Protein AF-A0A957WSF1-F1 (afdb_monomer)

Radius of gyration: 20.8 Å; Cα contacts (8 Å, |Δi|>4): 84; chains: 1; bounding box: 36×54×66 Å

Foldseek 3Di:
DDDDDPDPPVVVVCVPPPPLPPQPFDQQQAAVVNDPDPVVVVVVLVVVLCCLQCVVVCVVVVHDDDPDDDDDDDPPNCPVVVLSNSCNSSRHGDDDDDPVVLDDPDPPPSVVNVVSVVD

Sequence (119 aa):
MVRQAQGSNNQALSFGKSKARMFTGDKPTVTFDDVAGANEAKQELTEVVEFLREPEKFISLGARIPKGVLMVGPPGCGKTLLAKAVSGEAGVPFFSISGSEFVEMFVGVGASRVRDLFD

Secondary structure (DSSP, 8-state):
---SSSSSSSSGGGTTS--------B-----GGGS-S-HHHHHHHHHHHHHHH-HHHHHHTTPPPP--------TTSSHHHHHHHHHHHHT--B----GGGG--SSTTHHHHHHHHHH-

Structure (mmCIF, N/CA/C/O backbone):
data_AF-A0A957WSF1-F1
#
_entry.id   AF-A0A957WSF1-F1
#
loop_
_atom_site.group_PDB
_atom_site.id
_atom_site.type_symbol
_atom_site.label_atom_id
_atom_site.label_alt_id
_atom_site.label_comp_id
_atom_site.label_asym_id
_atom_site.label_entity_id
_atom_site.label_seq_id
_atom_site.pdbx_PDB_ins_code
_atom_site.Cartn_x
_atom_site.Cartn_y
_atom_site.Cartn_z
_atom_site.occupancy
_atom_site.B_iso_or_equiv
_atom_site.auth_seq_id
_atom_site.auth_comp_id
_atom_site.auth_asym_id
_atom_site.auth_atom_id
_atom_site.pdbx_PDB_model_num
ATOM 1 N N . MET A 1 1 ? -23.640 38.440 -44.717 1.00 45.78 1 MET A N 1
ATOM 2 C CA . MET A 1 1 ? -22.581 37.423 -44.526 1.00 45.78 1 MET A CA 1
ATOM 3 C C . MET A 1 1 ? -21.746 37.773 -43.296 1.00 45.78 1 MET A C 1
ATOM 5 O O . MET A 1 1 ? -20.739 38.437 -43.443 1.00 45.78 1 MET A O 1
ATOM 9 N N . VAL A 1 2 ? -22.170 37.374 -42.092 1.00 51.97 2 VAL A N 1
ATOM 10 C CA . VAL A 1 2 ? -21.336 37.356 -40.868 1.00 51.97 2 VAL A CA 1
ATOM 11 C C . VAL A 1 2 ? -21.960 36.315 -39.937 1.00 51.97 2 VAL A C 1
ATOM 13 O O . VAL A 1 2 ? -22.966 36.611 -39.301 1.00 51.97 2 VAL A O 1
ATOM 16 N N . ARG A 1 3 ? -21.451 35.075 -39.922 1.00 49.19 3 ARG A N 1
ATOM 17 C CA . ARG A 1 3 ? -21.837 34.042 -38.933 1.00 49.19 3 ARG A CA 1
ATOM 18 C C . ARG A 1 3 ? -20.955 32.788 -39.027 1.00 49.19 3 ARG A C 1
ATOM 20 O O . ARG A 1 3 ? -21.463 31.701 -39.257 1.00 49.19 3 ARG A O 1
ATOM 27 N N . GLN A 1 4 ? -19.630 32.913 -38.892 1.00 54.91 4 GLN A N 1
ATOM 28 C CA . GLN A 1 4 ? -18.782 31.706 -38.802 1.00 54.91 4 GLN A CA 1
ATOM 29 C C . GLN A 1 4 ? -17.376 31.919 -38.209 1.00 54.91 4 GLN A C 1
ATOM 31 O O . GLN A 1 4 ? -16.413 31.333 -38.679 1.00 54.91 4 GLN A O 1
ATOM 36 N N . ALA A 1 5 ? -17.234 32.740 -37.160 1.00 53.31 5 ALA A N 1
ATOM 37 C CA . ALA A 1 5 ? -15.921 32.978 -36.534 1.00 53.31 5 ALA A CA 1
ATOM 38 C C . ALA A 1 5 ? -15.910 32.932 -34.990 1.00 53.31 5 ALA A C 1
ATOM 40 O O . ALA A 1 5 ? -14.978 33.430 -34.372 1.00 53.31 5 ALA A O 1
ATOM 41 N N . GLN A 1 6 ? -16.922 32.340 -34.342 1.00 52.06 6 GLN A N 1
ATOM 42 C CA . GLN A 1 6 ? -17.041 32.344 -32.869 1.00 52.06 6 GLN A CA 1
ATOM 43 C C . GLN A 1 6 ? -16.994 30.960 -32.198 1.00 52.06 6 GLN A C 1
ATOM 45 O O . GLN A 1 6 ? -17.191 30.860 -30.993 1.00 52.06 6 GLN A O 1
ATOM 50 N N . GLY A 1 7 ? -16.697 29.889 -32.941 1.00 52.12 7 GLY A N 1
ATOM 51 C CA . GLY A 1 7 ? -16.660 28.526 -32.386 1.00 52.12 7 GLY A CA 1
ATOM 52 C C . GLY A 1 7 ? -15.289 28.047 -31.893 1.00 52.12 7 GLY A C 1
ATOM 53 O O . GLY A 1 7 ? -15.225 27.101 -31.116 1.00 52.12 7 GLY A O 1
ATOM 54 N N . SER A 1 8 ? -14.189 28.678 -32.320 1.00 52.84 8 SER A N 1
ATOM 55 C CA . SER A 1 8 ? -12.843 28.097 -32.158 1.00 52.84 8 SER A CA 1
ATOM 56 C C . SER A 1 8 ? -12.053 28.607 -30.945 1.00 52.84 8 SER A C 1
ATOM 58 O O . SER A 1 8 ? -10.996 28.060 -30.647 1.00 52.84 8 SER A O 1
ATOM 60 N N . ASN A 1 9 ? -12.537 29.630 -30.230 1.00 48.88 9 ASN A N 1
ATOM 61 C CA . ASN A 1 9 ? -11.769 30.282 -29.158 1.00 48.88 9 ASN A CA 1
ATOM 62 C C . ASN A 1 9 ? -12.094 29.768 -27.739 1.00 48.88 9 ASN A C 1
ATOM 64 O O . ASN A 1 9 ? -11.498 30.216 -26.766 1.00 48.88 9 ASN A O 1
ATOM 68 N N . ASN A 1 10 ? -13.037 28.827 -27.601 1.00 54.62 10 ASN A N 1
ATOM 69 C CA . ASN A 1 10 ? -13.494 28.342 -26.291 1.00 54.62 10 ASN A CA 1
ATOM 70 C C . ASN A 1 10 ? -12.812 27.036 -25.834 1.00 54.62 10 ASN A C 1
ATOM 72 O O . ASN A 1 10 ? -12.988 26.612 -24.696 1.00 54.62 10 ASN A O 1
ATOM 76 N N . GLN A 1 11 ? -12.019 26.391 -26.698 1.00 56.12 11 GLN A N 1
ATOM 77 C CA . GLN A 1 11 ? -11.269 25.182 -26.329 1.00 56.12 11 GLN A CA 1
ATOM 78 C C . GLN A 1 11 ? -9.985 25.501 -25.550 1.00 56.12 11 GLN A C 1
ATOM 80 O O . GLN A 1 11 ? -9.621 24.737 -24.662 1.00 56.12 11 GLN A O 1
ATOM 85 N N . ALA A 1 12 ? -9.352 26.655 -25.791 1.00 57.19 12 ALA A N 1
ATOM 86 C CA . ALA A 1 12 ? -8.145 27.073 -25.072 1.00 57.19 12 ALA A CA 1
ATOM 87 C C . ALA A 1 12 ? -8.410 27.420 -23.590 1.00 57.19 12 ALA A C 1
ATOM 89 O O . ALA A 1 12 ? -7.566 27.173 -22.735 1.00 57.19 12 ALA A O 1
ATOM 90 N N . LEU A 1 13 ? -9.608 27.917 -23.260 1.00 56.88 13 LEU A N 1
ATOM 91 C CA . LEU A 1 13 ? -10.016 28.254 -21.885 1.00 56.88 13 LEU A CA 1
ATOM 92 C C . LEU A 1 13 ? -10.469 27.032 -21.063 1.00 56.88 13 LEU A C 1
ATOM 94 O O . LEU A 1 13 ? -10.575 27.114 -19.841 1.00 56.88 13 LEU A O 1
ATOM 98 N N . SER A 1 14 ? -10.715 25.888 -21.710 1.00 56.91 14 SER A N 1
ATOM 99 C CA . SER A 1 14 ? -11.102 24.645 -21.030 1.00 56.91 14 SER A CA 1
ATOM 100 C C . SER A 1 14 ? -9.905 23.781 -20.609 1.00 56.91 14 SER A C 1
ATOM 102 O O . SER A 1 14 ? -10.111 22.802 -19.895 1.00 56.91 14 SER A O 1
ATOM 104 N N . PHE A 1 15 ? -8.676 24.128 -21.010 1.00 52.53 15 PHE A N 1
ATOM 105 C CA . PHE A 1 15 ? -7.451 23.402 -20.639 1.00 52.53 15 PHE A CA 1
ATOM 106 C C . PHE A 1 15 ? -7.059 23.572 -19.162 1.00 52.53 15 PHE A C 1
ATOM 108 O O . PHE A 1 15 ? -6.309 22.757 -18.635 1.00 52.53 15 PHE A O 1
ATOM 115 N N . GLY A 1 16 ? -7.567 24.611 -18.488 1.00 50.66 16 GLY A N 1
ATOM 116 C CA . GLY A 1 16 ? -7.275 24.891 -17.076 1.00 50.66 16 GLY A CA 1
ATOM 117 C C . GLY A 1 16 ? -8.188 24.176 -16.077 1.00 50.66 16 GLY A C 1
ATOM 118 O O . GLY A 1 16 ? -7.874 24.126 -14.892 1.00 50.66 16 GLY A O 1
ATOM 119 N N . LYS A 1 17 ? -9.313 23.605 -16.526 1.00 47.09 17 LYS A N 1
ATOM 120 C CA . LYS A 1 17 ? -10.109 22.712 -15.684 1.00 47.09 17 LYS A CA 1
ATOM 121 C C . LYS A 1 17 ? -9.571 21.310 -15.895 1.00 47.09 17 LYS A C 1
ATOM 123 O O . LYS A 1 17 ? -9.943 20.651 -16.865 1.00 47.09 17 LYS A O 1
ATOM 128 N N . SER A 1 18 ? -8.682 20.887 -14.993 1.00 50.72 18 SER A N 1
ATOM 129 C CA . SER A 1 18 ? -8.388 19.473 -14.763 1.00 50.72 18 SER A CA 1
ATOM 130 C C . SER A 1 18 ? -9.732 18.745 -14.787 1.00 50.72 18 SER A C 1
ATOM 132 O O . SER A 1 18 ? -10.568 18.933 -13.902 1.00 50.72 18 SER A O 1
ATOM 134 N N . LYS A 1 19 ? -10.013 17.984 -15.854 1.00 47.84 19 LYS A N 1
ATOM 135 C CA . LYS A 1 19 ? -11.018 16.927 -15.778 1.00 47.84 19 LYS A CA 1
ATOM 136 C C . LYS A 1 19 ? -10.366 15.892 -14.881 1.00 47.84 19 LYS A C 1
ATOM 138 O O . LYS A 1 19 ? -9.784 14.939 -15.396 1.00 47.84 19 LYS A O 1
ATOM 143 N N . ALA A 1 20 ? -10.374 16.157 -13.574 1.00 49.66 20 ALA A N 1
ATOM 144 C CA . ALA A 1 20 ? -9.980 15.197 -12.573 1.00 49.66 20 ALA A CA 1
ATOM 145 C C . ALA A 1 20 ? -10.755 13.939 -12.941 1.00 49.66 20 ALA A C 1
ATOM 147 O O . ALA A 1 20 ? -11.992 13.936 -12.961 1.00 49.66 20 ALA A O 1
ATOM 148 N N . ARG A 1 21 ? -10.038 12.913 -13.409 1.00 51.78 21 ARG A N 1
ATOM 149 C CA . ARG A 1 21 ? -10.651 11.603 -13.546 1.00 51.78 21 ARG A CA 1
ATOM 150 C C . ARG A 1 21 ? -11.094 11.295 -12.129 1.00 51.78 21 ARG A C 1
ATOM 152 O O . ARG A 1 21 ? -10.237 11.162 -11.265 1.00 51.78 21 ARG A O 1
ATOM 159 N N . MET A 1 22 ? -12.404 11.276 -11.882 1.00 49.28 22 MET A N 1
ATOM 160 C CA . MET A 1 22 ? -12.907 10.740 -10.628 1.00 49.28 22 MET A CA 1
ATOM 161 C C . MET A 1 22 ? -12.383 9.317 -10.584 1.00 49.28 22 MET A C 1
ATOM 163 O O . MET A 1 22 ? -12.805 8.477 -11.381 1.00 49.28 22 MET A O 1
ATOM 167 N N . PHE A 1 23 ? -11.378 9.087 -9.745 1.00 57.06 23 PHE A N 1
ATOM 168 C CA . PHE A 1 23 ? -10.870 7.756 -9.526 1.00 57.06 23 PHE A CA 1
ATOM 169 C C . PHE A 1 23 ? -11.981 7.034 -8.776 1.00 57.06 23 PHE A C 1
ATOM 171 O O . PHE A 1 23 ? -12.142 7.169 -7.569 1.00 57.06 23 PHE A O 1
ATOM 178 N N . THR A 1 24 ? -12.831 6.323 -9.505 1.00 60.53 24 THR A N 1
ATOM 179 C CA . THR A 1 24 ? -13.698 5.331 -8.890 1.00 60.53 24 THR A CA 1
ATOM 180 C C . THR A 1 24 ? -12.758 4.240 -8.415 1.00 60.53 24 THR A C 1
ATOM 182 O O . THR A 1 24 ? -12.256 3.473 -9.233 1.00 60.53 24 THR A O 1
ATOM 185 N N . GLY A 1 25 ? -12.417 4.257 -7.125 1.00 62.47 25 GLY A N 1
ATOM 186 C CA . GLY A 1 25 ? -11.566 3.234 -6.538 1.00 62.47 25 GLY A CA 1
ATOM 187 C C . GLY A 1 25 ? -12.194 1.873 -6.804 1.00 62.47 25 GLY A C 1
ATOM 188 O O . GLY A 1 25 ? -13.343 1.633 -6.423 1.00 62.47 25 GLY A O 1
ATOM 189 N N . ASP A 1 26 ? -11.459 1.002 -7.489 1.00 69.31 26 ASP A N 1
ATOM 190 C CA . ASP A 1 26 ? -11.890 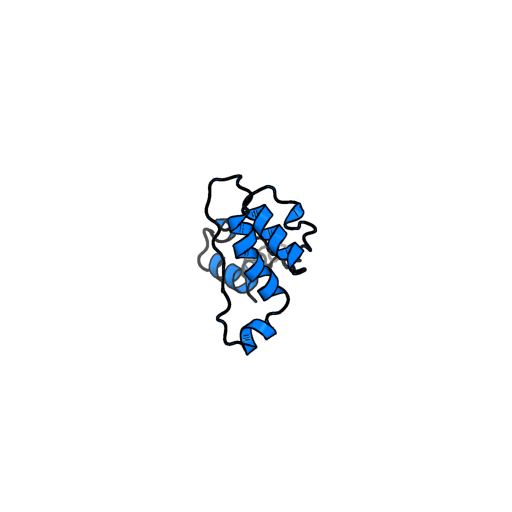-0.378 -7.639 1.00 69.31 26 ASP A CA 1
ATOM 191 C C . ASP A 1 26 ? -11.930 -1.007 -6.244 1.00 69.31 26 ASP A C 1
ATOM 193 O O . ASP A 1 26 ? -11.107 -0.686 -5.380 1.00 69.31 26 ASP A O 1
ATOM 197 N N . LYS A 1 27 ? -12.899 -1.895 -6.011 1.00 71.69 27 LYS A N 1
ATOM 198 C CA . LYS A 1 27 ? -12.870 -2.797 -4.857 1.00 71.69 27 LYS A CA 1
ATOM 199 C C . LYS A 1 27 ? -12.066 -4.024 -5.274 1.00 71.69 27 LYS A C 1
ATOM 201 O O . LYS A 1 27 ? -12.619 -4.878 -5.971 1.00 71.69 27 LYS A O 1
ATOM 206 N N . PRO A 1 28 ? -10.767 -4.105 -4.943 1.00 73.50 28 PRO A N 1
ATOM 207 C CA . PRO A 1 28 ? -9.973 -5.261 -5.311 1.00 73.50 28 PRO A CA 1
ATOM 208 C C . PRO A 1 28 ? -10.530 -6.502 -4.619 1.00 73.50 28 PRO A C 1
ATOM 210 O O . PRO A 1 28 ? -10.806 -6.495 -3.424 1.00 73.50 28 PRO A O 1
ATOM 213 N N . THR A 1 29 ? -10.681 -7.573 -5.389 1.00 84.38 29 THR A N 1
ATOM 214 C CA . THR A 1 29 ? -11.054 -8.903 -4.888 1.00 84.38 29 THR A CA 1
ATOM 215 C C . THR A 1 29 ? -9.838 -9.740 -4.495 1.00 84.38 29 THR A C 1
ATOM 217 O O . THR A 1 29 ? -10.003 -10.883 -4.096 1.00 84.38 29 THR A O 1
ATOM 220 N N . VAL A 1 30 ? -8.632 -9.195 -4.677 1.00 92.88 30 VAL A N 1
ATOM 221 C CA . VAL A 1 30 ? -7.356 -9.876 -4.438 1.00 92.88 30 VAL A CA 1
ATOM 222 C C . VAL A 1 30 ? -6.996 -9.768 -2.961 1.00 92.88 30 VAL A C 1
ATOM 224 O O . VAL A 1 30 ? -7.044 -8.664 -2.421 1.00 92.88 30 VAL A O 1
ATOM 227 N N . THR A 1 31 ? -6.585 -10.868 -2.338 1.00 95.06 31 THR A N 1
ATOM 228 C CA . THR A 1 31 ? -6.156 -10.931 -0.927 1.00 95.06 31 THR A CA 1
ATOM 229 C C . THR A 1 31 ? -4.713 -11.436 -0.802 1.00 95.06 31 THR A C 1
ATOM 231 O O . THR A 1 31 ? -4.038 -11.681 -1.808 1.00 95.06 31 THR A O 1
ATOM 234 N N . PHE A 1 32 ? -4.177 -11.565 0.420 1.00 95.44 32 PHE A N 1
ATOM 235 C CA . PHE A 1 32 ? -2.832 -12.120 0.609 1.00 95.44 32 PHE A CA 1
ATOM 236 C C . PHE A 1 32 ? -2.730 -13.591 0.207 1.00 95.44 32 PHE A C 1
ATOM 238 O O . PHE A 1 32 ? -1.625 -14.036 -0.117 1.00 95.44 32 PHE A O 1
ATOM 245 N N . ASP A 1 33 ? -3.841 -14.322 0.167 1.00 94.56 33 ASP A N 1
ATOM 246 C CA . ASP A 1 33 ? -3.877 -15.713 -0.291 1.00 94.56 33 ASP A CA 1
ATOM 247 C C . ASP A 1 33 ? -3.567 -15.840 -1.790 1.00 94.56 33 ASP A C 1
ATOM 249 O O . ASP A 1 33 ? -2.962 -16.822 -2.221 1.00 94.56 33 ASP A O 1
ATOM 253 N N . ASP A 1 34 ? -3.876 -14.809 -2.580 1.00 93.25 34 ASP A N 1
ATOM 254 C CA . ASP A 1 34 ? -3.596 -14.769 -4.021 1.00 93.25 34 ASP A CA 1
ATOM 255 C C . ASP A 1 34 ? -2.127 -14.444 -4.349 1.00 93.25 34 ASP A C 1
ATOM 257 O O . ASP A 1 34 ? -1.698 -14.513 -5.506 1.00 93.25 34 ASP A O 1
ATOM 261 N N . VAL A 1 35 ? -1.328 -14.061 -3.348 1.00 93.75 35 VAL A N 1
ATOM 262 C CA . VAL A 1 35 ? 0.086 -13.716 -3.524 1.00 93.75 35 VAL A CA 1
ATOM 263 C C . VAL A 1 35 ? 0.949 -14.892 -3.084 1.00 93.75 35 VAL A C 1
ATOM 265 O O . VAL A 1 35 ? 0.993 -15.233 -1.911 1.00 93.75 35 VAL A O 1
ATOM 268 N N . ALA A 1 36 ? 1.708 -15.506 -3.985 1.00 93.31 36 ALA A N 1
ATOM 269 C CA . ALA A 1 36 ? 2.654 -16.549 -3.589 1.00 93.31 36 ALA A CA 1
ATOM 270 C C . ALA A 1 36 ? 3.958 -15.949 -3.024 1.00 93.31 36 ALA A C 1
ATOM 272 O O . ALA A 1 36 ? 4.554 -15.058 -3.632 1.00 93.31 36 ALA A O 1
ATOM 273 N N . GLY A 1 37 ? 4.437 -16.477 -1.893 1.00 93.25 37 GLY A N 1
ATOM 274 C CA . GLY A 1 37 ? 5.703 -16.067 -1.270 1.00 93.25 37 GLY A CA 1
ATOM 275 C C . GLY A 1 37 ? 5.665 -14.674 -0.628 1.00 93.25 37 GLY A C 1
ATOM 276 O O . GLY A 1 37 ? 4.619 -14.235 -0.153 1.00 93.25 37 GLY A O 1
ATOM 277 N N . ALA A 1 38 ? 6.823 -13.998 -0.599 1.00 92.06 38 ALA A N 1
ATOM 278 C CA . ALA A 1 38 ? 7.014 -12.682 0.030 1.00 92.06 38 ALA A CA 1
ATOM 279 C C . ALA A 1 38 ? 6.532 -12.632 1.495 1.00 92.06 38 ALA A C 1
ATOM 281 O O . ALA A 1 38 ? 5.897 -11.666 1.913 1.00 92.06 38 ALA A O 1
ATOM 282 N N . ASN A 1 39 ? 6.809 -13.694 2.257 1.00 93.69 39 ASN A N 1
ATOM 283 C CA . ASN A 1 39 ? 6.268 -13.902 3.602 1.00 93.69 39 ASN A CA 1
ATOM 284 C C . ASN A 1 39 ? 6.626 -12.754 4.552 1.00 93.69 39 ASN A C 1
ATOM 286 O O . ASN A 1 39 ? 5.768 -12.283 5.292 1.00 93.69 39 ASN A O 1
ATOM 290 N N . GLU A 1 40 ? 7.862 -12.267 4.478 1.00 93.06 40 GLU A N 1
ATOM 291 C CA . GLU A 1 40 ? 8.358 -11.152 5.282 1.00 93.06 40 GLU A CA 1
ATOM 292 C C . GLU A 1 40 ? 7.598 -9.861 4.949 1.00 93.06 40 GLU A C 1
ATOM 294 O O . GLU A 1 40 ? 7.082 -9.189 5.838 1.00 93.06 40 GLU A O 1
ATOM 299 N N . ALA A 1 41 ? 7.436 -9.560 3.656 1.00 93.88 41 ALA A N 1
ATOM 300 C CA . ALA A 1 41 ? 6.711 -8.373 3.209 1.00 93.88 41 ALA A CA 1
ATOM 301 C C . ALA A 1 41 ? 5.218 -8.444 3.563 1.00 93.88 41 ALA A C 1
ATOM 303 O O . ALA A 1 41 ? 4.633 -7.441 3.957 1.00 93.88 41 ALA A O 1
ATOM 304 N N . LYS A 1 42 ? 4.592 -9.622 3.452 1.00 94.56 42 LYS A N 1
ATOM 305 C CA . LYS A 1 42 ? 3.212 -9.831 3.908 1.00 94.56 42 LYS A CA 1
ATOM 306 C C . LYS A 1 42 ? 3.081 -9.581 5.404 1.00 94.56 42 LYS A C 1
ATOM 308 O O . LYS A 1 42 ? 2.155 -8.892 5.805 1.00 94.56 42 LYS A O 1
ATOM 313 N N . GLN A 1 43 ? 4.009 -10.102 6.207 1.00 94.44 43 GLN A N 1
ATOM 314 C CA . GLN A 1 43 ? 3.989 -9.932 7.657 1.00 94.44 43 GLN A CA 1
ATOM 315 C C . GLN A 1 43 ? 4.093 -8.457 8.064 1.00 94.44 43 GLN A C 1
ATOM 317 O O . GLN A 1 43 ? 3.326 -8.016 8.915 1.00 94.44 43 GLN A O 1
ATOM 322 N N . GLU A 1 44 ? 4.981 -7.684 7.434 1.00 92.06 44 GLU A N 1
ATOM 323 C CA . GLU A 1 44 ? 5.071 -6.233 7.661 1.00 92.06 44 GLU A CA 1
ATOM 324 C C . GLU A 1 44 ? 3.798 -5.500 7.209 1.00 92.06 44 GLU A C 1
ATOM 326 O O . GLU A 1 44 ? 3.307 -4.596 7.883 1.00 92.06 44 GLU A O 1
ATOM 331 N N . LEU A 1 45 ? 3.221 -5.901 6.076 1.00 94.12 45 LE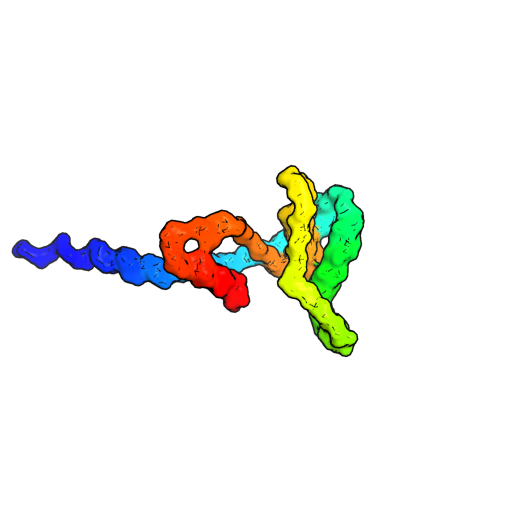U A N 1
ATOM 332 C CA . LEU A 1 45 ? 2.014 -5.273 5.546 1.00 94.12 45 LEU A CA 1
ATOM 333 C C . LEU A 1 45 ? 0.742 -5.644 6.315 1.00 94.12 45 LEU A C 1
ATOM 335 O O . LEU A 1 45 ? -0.232 -4.898 6.226 1.00 94.12 45 LEU A O 1
ATOM 339 N N . THR A 1 46 ? 0.735 -6.724 7.097 1.00 93.62 46 THR A N 1
ATOM 340 C CA . THR A 1 46 ? -0.374 -7.043 8.008 1.00 93.62 46 THR A CA 1
ATOM 341 C C . THR A 1 46 ? -0.622 -5.906 9.000 1.00 93.62 46 THR A C 1
ATOM 343 O O . THR A 1 46 ? -1.775 -5.561 9.245 1.00 93.62 46 THR A O 1
ATOM 346 N N . GLU A 1 47 ? 0.428 -5.247 9.502 1.00 89.81 47 GLU A N 1
ATOM 347 C CA . GLU A 1 47 ? 0.276 -4.076 10.380 1.00 89.81 47 GLU A CA 1
ATOM 348 C C . GLU A 1 47 ? -0.432 -2.921 9.655 1.00 89.81 47 GLU A C 1
ATOM 350 O O . GLU A 1 47 ? -1.310 -2.258 10.207 1.00 89.81 47 GLU A O 1
ATOM 355 N N . VAL A 1 48 ? -0.105 -2.715 8.376 1.00 92.00 48 VAL A N 1
ATOM 356 C CA . VAL A 1 48 ? -0.755 -1.701 7.535 1.00 92.00 48 VAL A CA 1
ATOM 357 C C . VAL A 1 48 ? -2.228 -2.047 7.303 1.00 92.00 48 VAL A C 1
ATOM 359 O O . VAL A 1 48 ? -3.076 -1.157 7.345 1.00 92.00 48 VAL A O 1
ATOM 362 N N . VAL A 1 49 ? -2.550 -3.325 7.089 1.00 93.44 4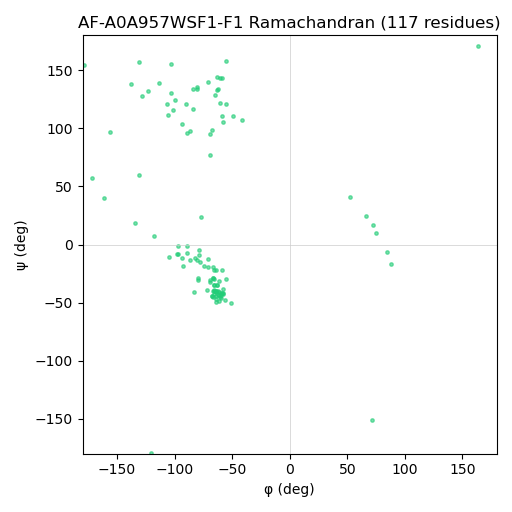9 VAL A N 1
ATOM 363 C CA . VAL A 1 49 ? -3.937 -3.800 6.961 1.00 93.44 49 VAL A CA 1
ATOM 364 C C . VAL A 1 49 ? -4.721 -3.536 8.245 1.00 93.44 49 VAL A C 1
ATOM 366 O O . VAL A 1 49 ? -5.814 -2.974 8.182 1.00 93.44 49 VAL A O 1
ATOM 369 N N . GLU A 1 50 ? -4.178 -3.902 9.408 1.00 91.12 50 GLU A N 1
ATOM 370 C CA . GLU A 1 50 ? -4.824 -3.649 10.700 1.00 91.12 50 GLU A CA 1
ATOM 371 C C . GLU A 1 50 ? -5.058 -2.157 10.926 1.00 91.12 50 GLU A C 1
ATOM 373 O O . GLU A 1 50 ? -6.144 -1.758 11.349 1.00 91.12 50 GLU A O 1
ATOM 378 N N . PHE A 1 51 ? -4.078 -1.324 10.573 1.00 89.25 51 PHE A N 1
ATOM 379 C CA . PHE A 1 51 ? -4.220 0.123 10.642 1.00 89.25 51 PHE A CA 1
ATOM 380 C C . PHE A 1 51 ? -5.372 0.640 9.767 1.00 89.25 51 PHE A C 1
ATOM 382 O O . PHE A 1 51 ? -6.171 1.460 10.220 1.00 89.25 51 PHE A O 1
ATOM 389 N N . LEU A 1 52 ? -5.480 0.163 8.524 1.00 89.69 52 LEU A N 1
ATOM 390 C CA . LEU A 1 52 ? -6.545 0.578 7.608 1.00 89.69 52 LEU A CA 1
ATOM 391 C C . LEU A 1 52 ? -7.936 0.125 8.079 1.00 89.69 52 LEU A C 1
ATOM 393 O O . LEU A 1 52 ? -8.920 0.801 7.784 1.00 89.69 52 LEU A O 1
ATOM 397 N N . ARG A 1 53 ? -8.024 -0.992 8.814 1.00 90.19 53 ARG A N 1
ATOM 398 C CA . ARG A 1 53 ? -9.287 -1.519 9.358 1.00 90.19 53 ARG A CA 1
ATOM 399 C C . ARG A 1 53 ? -9.700 -0.849 10.668 1.00 90.19 53 ARG A C 1
ATOM 401 O O . ARG A 1 53 ? -10.881 -0.570 10.851 1.00 90.19 53 ARG A O 1
ATOM 408 N N . GLU A 1 54 ? -8.753 -0.599 11.571 1.00 89.69 54 GLU A N 1
ATOM 409 C CA . GLU A 1 54 ? -9.009 -0.110 12.936 1.00 89.69 54 GLU A CA 1
ATOM 410 C C . GLU A 1 54 ? -8.120 1.096 13.313 1.00 89.69 54 GLU A C 1
ATOM 412 O O . GLU A 1 54 ? -7.382 1.047 14.303 1.00 89.69 54 GLU A O 1
ATOM 417 N N . PRO A 1 55 ? -8.183 2.227 12.586 1.00 88.44 55 PRO A N 1
ATOM 418 C CA . PRO A 1 55 ? -7.266 3.352 12.803 1.00 88.44 55 PRO A CA 1
ATOM 419 C C . PRO A 1 55 ? -7.374 3.972 14.210 1.00 88.44 55 PRO A C 1
ATOM 421 O O . PRO A 1 55 ? -6.378 4.430 14.774 1.00 88.44 55 PRO A O 1
ATOM 424 N N . GLU A 1 56 ? -8.564 3.953 14.818 1.00 89.38 56 GLU A N 1
ATOM 425 C CA . GLU A 1 56 ? -8.830 4.513 16.154 1.00 89.38 56 GLU A CA 1
ATOM 426 C C . GLU A 1 56 ? -8.045 3.802 17.268 1.00 89.38 56 GLU A C 1
ATOM 428 O O . GLU A 1 56 ? -7.571 4.434 18.220 1.00 89.38 56 GLU A O 1
ATOM 433 N N . LYS A 1 57 ? -7.838 2.488 17.128 1.00 88.06 57 LYS A N 1
ATOM 434 C CA . LYS A 1 57 ? -7.076 1.679 18.084 1.00 88.06 57 LYS A CA 1
ATOM 435 C C . LYS A 1 57 ? -5.614 2.118 18.132 1.00 88.06 57 LYS A C 1
ATOM 437 O O . LYS A 1 57 ? -5.047 2.254 19.211 1.00 88.06 57 LYS A O 1
ATOM 442 N N . PHE A 1 58 ? -5.023 2.434 16.983 1.00 86.00 58 PHE A N 1
ATOM 443 C CA . PHE A 1 58 ? -3.640 2.910 16.909 1.00 86.00 58 PHE A CA 1
ATOM 444 C C . PHE A 1 58 ? -3.493 4.340 17.439 1.00 86.00 58 PHE A C 1
ATOM 446 O O . PHE A 1 58 ? -2.537 4.636 18.157 1.00 86.00 58 PHE A O 1
ATOM 453 N N . ILE A 1 59 ? -4.463 5.214 17.154 1.00 85.31 59 ILE A N 1
ATOM 454 C CA .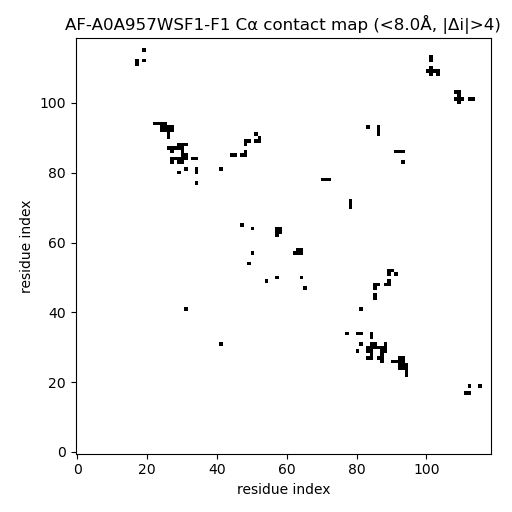 ILE A 1 59 ? -4.454 6.598 17.649 1.00 85.31 59 ILE A CA 1
ATOM 455 C C . ILE A 1 59 ? -4.589 6.637 19.175 1.00 85.31 59 ILE A C 1
ATOM 457 O O . ILE A 1 59 ? -3.869 7.387 19.831 1.00 85.31 59 ILE A O 1
ATOM 461 N N . SER A 1 60 ? -5.467 5.812 19.753 1.00 87.75 60 SER A N 1
ATOM 462 C CA . SER A 1 60 ? -5.669 5.768 21.211 1.00 87.75 60 SER A CA 1
ATOM 463 C C . SER A 1 60 ? -4.441 5.266 21.978 1.00 87.75 60 SER A C 1
ATOM 465 O O . SER A 1 60 ? -4.191 5.713 23.095 1.00 87.75 60 SER A O 1
ATOM 467 N N . LEU A 1 61 ? -3.628 4.408 21.356 1.00 86.81 61 LEU A N 1
ATOM 468 C CA . LEU A 1 61 ? -2.339 3.951 21.884 1.00 86.81 61 LEU A CA 1
ATOM 469 C C . LEU A 1 61 ? -1.202 4.973 21.689 1.00 86.81 61 LEU A C 1
ATOM 471 O O . LEU A 1 61 ? -0.086 4.744 22.153 1.00 86.81 61 LEU A O 1
ATOM 475 N N . GLY A 1 62 ? -1.457 6.091 20.998 1.00 84.88 62 GLY A N 1
ATOM 476 C CA . GLY A 1 62 ? -0.442 7.092 20.662 1.00 84.88 62 GLY A CA 1
ATOM 477 C C . GLY A 1 62 ? 0.546 6.630 19.586 1.00 84.88 62 GLY A C 1
ATOM 478 O O . GLY A 1 62 ? 1.618 7.223 19.442 1.00 84.88 62 GLY A O 1
ATOM 479 N N . ALA A 1 63 ? 0.215 5.578 18.832 1.00 84.44 63 ALA A N 1
ATOM 480 C CA . ALA A 1 63 ? 1.070 5.068 17.772 1.00 84.44 63 ALA A CA 1
ATOM 481 C C . ALA A 1 63 ? 1.102 6.041 16.585 1.00 84.44 63 ALA A C 1
ATOM 483 O O . ALA A 1 63 ? 0.088 6.621 16.181 1.00 84.44 63 ALA A O 1
ATOM 484 N N . ARG A 1 64 ? 2.288 6.225 15.995 1.00 80.50 64 ARG A N 1
ATOM 485 C CA . ARG A 1 64 ? 2.446 7.059 14.803 1.00 80.50 64 ARG A CA 1
ATOM 486 C C . ARG A 1 64 ? 2.124 6.243 13.561 1.00 80.50 64 ARG A C 1
ATOM 488 O O . ARG A 1 64 ? 2.852 5.327 13.206 1.00 80.50 64 ARG A O 1
ATOM 495 N N . ILE A 1 65 ? 1.081 6.667 12.865 1.00 79.25 65 ILE A N 1
ATOM 496 C CA . ILE A 1 65 ? 0.608 6.032 11.640 1.00 79.25 65 ILE A CA 1
ATOM 497 C C . ILE A 1 65 ? 1.659 6.159 10.519 1.00 79.25 65 ILE A C 1
ATOM 499 O O . ILE A 1 65 ? 2.098 7.286 10.227 1.00 79.25 65 ILE A O 1
ATOM 503 N N . PRO A 1 66 ? 2.038 5.051 9.851 1.00 83.06 66 PRO A N 1
ATOM 504 C CA . PRO A 1 66 ? 2.832 5.099 8.630 1.00 83.06 66 PRO A CA 1
ATOM 505 C C . PRO A 1 66 ? 2.083 5.878 7.545 1.00 83.06 66 PRO A C 1
ATOM 507 O O . PRO A 1 66 ? 0.975 5.528 7.155 1.00 83.06 66 PRO A O 1
ATOM 510 N N . LYS A 1 67 ? 2.689 6.954 7.035 1.00 88.25 67 LYS A N 1
ATOM 511 C CA . LYS A 1 67 ? 2.061 7.798 5.999 1.00 88.25 67 LYS A CA 1
ATOM 512 C C . LYS A 1 67 ? 2.210 7.243 4.580 1.00 88.25 67 LYS A C 1
ATOM 514 O O . LYS A 1 67 ? 1.591 7.759 3.658 1.00 88.25 67 LYS A O 1
ATOM 519 N N . GLY A 1 68 ? 3.062 6.241 4.393 1.00 91.81 68 GLY A N 1
ATOM 520 C CA . GLY A 1 68 ? 3.315 5.624 3.101 1.00 91.81 68 GLY A CA 1
ATOM 521 C C . GLY A 1 68 ? 4.325 4.491 3.215 1.00 91.81 68 GLY A C 1
ATOM 522 O O . GLY A 1 68 ? 5.161 4.485 4.118 1.00 91.81 68 GLY A O 1
ATOM 523 N N . VAL A 1 69 ? 4.237 3.548 2.281 1.00 92.81 69 VAL A N 1
ATOM 524 C CA . VAL A 1 69 ? 5.128 2.389 2.174 1.00 92.81 69 VAL A CA 1
ATOM 525 C C . VAL A 1 69 ? 5.770 2.406 0.793 1.00 92.81 69 VAL A C 1
ATOM 527 O O . VAL A 1 69 ? 5.082 2.570 -0.215 1.00 92.81 69 VAL A O 1
ATOM 530 N N . LEU A 1 70 ? 7.090 2.232 0.737 1.00 94.69 70 LEU A N 1
ATOM 531 C CA . LEU A 1 70 ? 7.831 2.122 -0.515 1.00 94.69 70 LEU A CA 1
ATOM 532 C C . LEU A 1 70 ? 8.244 0.667 -0.739 1.00 94.69 70 LEU A C 1
ATOM 534 O O . LEU A 1 70 ? 9.116 0.149 -0.050 1.00 94.69 70 LEU A O 1
ATOM 538 N N . MET A 1 71 ? 7.651 0.022 -1.741 1.00 93.81 71 MET A N 1
ATOM 539 C CA . MET A 1 71 ? 8.042 -1.326 -2.156 1.00 93.81 71 MET A CA 1
ATOM 540 C C . MET A 1 71 ? 9.133 -1.262 -3.225 1.00 93.81 71 MET A C 1
ATOM 542 O O . MET A 1 71 ? 8.918 -0.721 -4.313 1.00 93.81 71 MET A O 1
ATOM 546 N N . VAL A 1 72 ? 10.290 -1.861 -2.943 1.00 94.81 72 V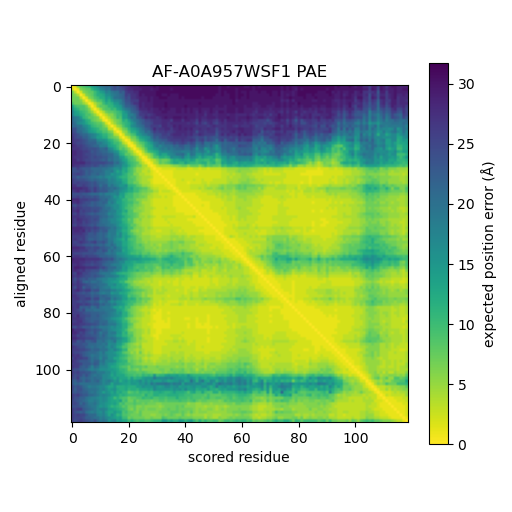AL A N 1
ATOM 547 C CA . VAL A 1 72 ? 11.450 -1.885 -3.845 1.00 94.81 72 VAL A CA 1
ATOM 548 C C . VAL A 1 72 ? 11.712 -3.309 -4.318 1.00 94.81 72 VAL A C 1
ATOM 550 O O . VAL A 1 72 ? 11.618 -4.263 -3.556 1.00 94.81 72 VAL A O 1
ATOM 553 N N . GLY A 1 73 ? 12.039 -3.461 -5.598 1.00 94.44 73 GLY A N 1
ATOM 554 C CA . GLY A 1 73 ? 12.447 -4.744 -6.162 1.00 94.44 73 GLY A CA 1
ATOM 555 C C . GLY A 1 73 ? 12.389 -4.752 -7.688 1.00 94.44 73 GLY A C 1
ATOM 556 O O . GLY A 1 73 ? 11.823 -3.821 -8.279 1.00 94.44 73 GLY A O 1
ATOM 557 N N . PRO A 1 74 ? 12.915 -5.803 -8.338 1.00 95.94 74 PRO A N 1
ATOM 558 C CA . PRO A 1 74 ? 12.894 -5.948 -9.792 1.00 95.94 74 PRO A CA 1
ATOM 559 C C . PRO A 1 74 ? 11.473 -5.864 -10.390 1.00 95.94 74 PRO A C 1
ATOM 561 O O . PRO A 1 74 ? 10.471 -6.064 -9.684 1.00 95.94 74 PRO A O 1
ATOM 564 N N . PRO A 1 75 ? 11.331 -5.531 -11.685 1.00 95.12 75 PRO A N 1
ATOM 565 C CA . PRO A 1 75 ? 10.038 -5.608 -12.362 1.00 95.12 75 PRO A CA 1
ATOM 566 C C . PRO A 1 75 ? 9.485 -7.042 -12.299 1.00 95.12 75 PRO A C 1
ATOM 568 O O . PRO A 1 75 ? 10.238 -8.006 -12.359 1.00 95.12 75 PRO A O 1
ATOM 571 N N . GLY A 1 76 ? 8.166 -7.185 -12.152 1.00 92.94 76 GLY A N 1
ATOM 572 C CA . GLY A 1 76 ? 7.507 -8.498 -12.106 1.00 92.94 76 GLY A CA 1
ATOM 573 C C . GLY A 1 76 ? 7.467 -9.195 -10.738 1.00 92.94 76 GLY A C 1
ATOM 574 O O . GLY A 1 76 ? 6.744 -10.171 -10.600 1.00 92.94 76 GLY A O 1
ATOM 575 N N . CYS A 1 77 ? 8.126 -8.679 -9.694 1.00 93.12 77 CYS A N 1
ATOM 576 C CA . CYS A 1 77 ? 8.116 -9.293 -8.350 1.00 93.12 77 CYS A CA 1
ATOM 577 C C . CYS A 1 77 ? 6.825 -9.063 -7.532 1.00 93.12 77 CYS A C 1
ATOM 579 O O . CYS A 1 77 ? 6.866 -9.044 -6.309 1.00 93.12 77 CYS A O 1
ATOM 581 N N . GLY A 1 78 ? 5.685 -8.797 -8.173 1.00 93.75 78 GLY A N 1
ATOM 582 C CA . GLY A 1 78 ? 4.397 -8.721 -7.471 1.00 93.75 78 GLY A CA 1
ATOM 583 C C . GLY A 1 78 ? 4.131 -7.466 -6.627 1.00 93.75 78 GLY A C 1
ATOM 584 O O . GLY A 1 78 ? 3.118 -7.432 -5.947 1.00 93.75 78 GLY A O 1
ATOM 585 N N . LYS A 1 79 ? 4.943 -6.400 -6.692 1.00 95.69 79 LYS A N 1
ATOM 586 C CA . LYS A 1 79 ? 4.730 -5.161 -5.898 1.00 95.69 79 LYS A CA 1
ATOM 587 C C . LYS A 1 79 ? 3.310 -4.586 -6.017 1.00 95.69 79 LYS A C 1
ATOM 589 O O . LYS A 1 79 ? 2.651 -4.317 -5.021 1.00 95.69 79 LYS A O 1
ATOM 594 N N . THR A 1 80 ? 2.816 -4.419 -7.245 1.00 93.19 80 THR A N 1
ATOM 595 C CA . THR A 1 80 ? 1.454 -3.913 -7.491 1.00 93.19 80 THR A CA 1
ATOM 596 C C . THR A 1 80 ? 0.384 -4.919 -7.068 1.00 93.19 80 THR A C 1
ATOM 598 O O . THR A 1 80 ? -0.693 -4.514 -6.646 1.00 93.19 80 THR A O 1
ATOM 601 N N . LEU A 1 81 ? 0.671 -6.220 -7.172 1.00 94.44 81 LEU A N 1
ATOM 602 C CA . LEU A 1 81 ? -0.241 -7.272 -6.726 1.00 94.44 81 LEU A CA 1
ATOM 603 C C . LEU A 1 81 ? -0.381 -7.248 -5.199 1.00 94.44 81 LEU A C 1
ATOM 605 O O . LEU A 1 81 ? -1.493 -7.266 -4.690 1.00 94.44 81 LEU A O 1
ATOM 609 N N . LEU A 1 82 ? 0.736 -7.109 -4.486 1.00 95.19 82 LEU A N 1
ATOM 610 C CA . LEU A 1 82 ? 0.780 -7.008 -3.034 1.00 95.19 82 LEU A CA 1
ATOM 611 C C . LEU A 1 82 ? 0.074 -5.737 -2.538 1.00 95.19 82 LEU A C 1
ATOM 613 O O . LEU A 1 82 ? -0.706 -5.806 -1.597 1.00 95.19 82 LEU A O 1
ATOM 617 N N . ALA A 1 83 ? 0.249 -4.602 -3.225 1.00 94.31 83 ALA A N 1
ATOM 618 C CA . ALA A 1 83 ? -0.496 -3.374 -2.933 1.00 94.31 83 ALA A CA 1
ATOM 619 C C . ALA A 1 83 ? -2.021 -3.572 -3.037 1.00 94.31 83 ALA A C 1
ATOM 621 O O . ALA A 1 83 ? -2.765 -3.110 -2.175 1.00 94.31 83 ALA A O 1
ATOM 622 N N . LYS A 1 84 ? -2.480 -4.285 -4.077 1.00 93.75 84 LYS A N 1
ATOM 623 C CA . LYS A 1 84 ? -3.899 -4.626 -4.257 1.00 93.75 84 LYS A CA 1
ATOM 624 C C . L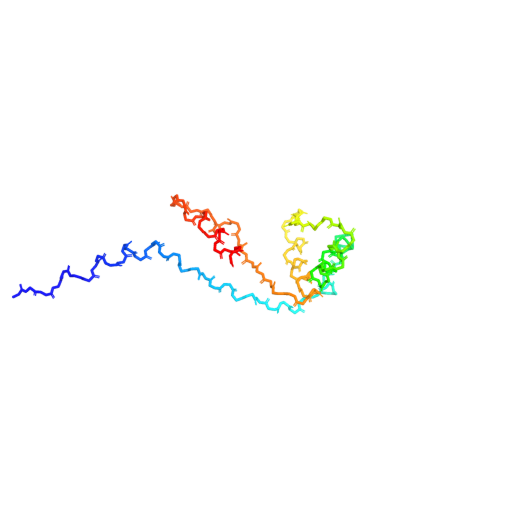YS A 1 84 ? -4.397 -5.583 -3.175 1.00 93.75 84 LYS A C 1
ATOM 626 O O . LYS A 1 84 ? -5.502 -5.390 -2.674 1.00 93.75 84 LYS A O 1
ATOM 631 N N . ALA A 1 85 ? -3.577 -6.565 -2.805 1.00 95.06 8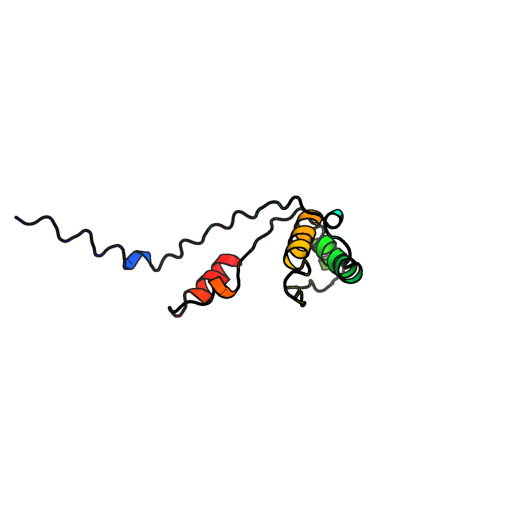5 ALA A N 1
ATOM 632 C CA . ALA A 1 85 ? -3.881 -7.505 -1.735 1.00 95.06 85 ALA A CA 1
ATOM 633 C C . ALA A 1 85 ? -4.084 -6.790 -0.391 1.00 95.06 85 ALA A C 1
ATOM 635 O O . ALA A 1 85 ? -5.080 -7.041 0.272 1.00 95.06 85 ALA A O 1
ATOM 636 N N . VAL A 1 86 ? -3.230 -5.817 -0.040 1.00 95.19 86 VAL A N 1
ATOM 637 C CA . VAL A 1 86 ? -3.394 -4.993 1.177 1.00 95.19 86 VAL A CA 1
ATOM 638 C C . VAL A 1 86 ? -4.753 -4.293 1.206 1.00 95.19 86 VAL A C 1
ATOM 640 O O . VAL A 1 86 ? -5.454 -4.341 2.213 1.00 95.19 86 VAL A O 1
ATOM 643 N N . SER A 1 87 ? -5.154 -3.653 0.104 1.00 93.56 87 SER A N 1
ATOM 644 C CA . SER A 1 87 ? -6.467 -3.000 0.030 1.00 93.56 87 SER A CA 1
ATOM 645 C C . SER A 1 87 ? -7.635 -3.986 0.086 1.00 93.56 87 SER A C 1
ATOM 647 O O . SER A 1 87 ? -8.659 -3.659 0.680 1.00 93.56 87 SER A O 1
ATOM 649 N N . GLY A 1 88 ? -7.485 -5.182 -0.494 1.00 94.00 88 GLY A N 1
ATOM 650 C CA . GLY A 1 88 ? -8.502 -6.232 -0.432 1.00 94.00 88 GLY A CA 1
ATOM 651 C C . GLY A 1 88 ? -8.672 -6.788 0.981 1.00 94.00 88 GLY A C 1
ATOM 652 O O . GLY A 1 88 ? -9.795 -6.870 1.468 1.00 94.00 88 GLY A O 1
ATOM 653 N N . GLU A 1 89 ? -7.566 -7.058 1.677 1.00 94.44 89 GLU A N 1
ATOM 654 C CA . GLU A 1 89 ? -7.544 -7.491 3.083 1.00 94.44 89 GLU A CA 1
ATOM 655 C C . GLU A 1 89 ? -8.156 -6.451 4.028 1.00 94.44 89 GLU A C 1
ATOM 657 O O . GLU A 1 89 ? -8.903 -6.775 4.955 1.00 94.44 89 GLU A O 1
ATOM 662 N N . ALA A 1 90 ? -7.864 -5.172 3.783 1.00 92.75 90 ALA A N 1
ATOM 663 C CA . ALA A 1 90 ? -8.424 -4.076 4.559 1.00 92.75 90 ALA A CA 1
ATOM 664 C C . ALA A 1 90 ? -9.875 -3.733 4.169 1.00 92.75 90 ALA A C 1
ATOM 666 O O . ALA A 1 90 ? -10.554 -3.021 4.908 1.00 92.75 90 ALA A O 1
ATOM 667 N N . GLY A 1 91 ? -10.363 -4.218 3.023 1.00 91.19 91 GLY A N 1
ATOM 668 C CA . GLY A 1 91 ? -11.690 -3.891 2.499 1.00 91.19 91 GLY A CA 1
ATOM 669 C C . GLY A 1 91 ? -11.853 -2.422 2.090 1.00 91.19 91 GLY A C 1
ATOM 670 O O . GLY A 1 91 ? -12.973 -1.907 2.086 1.00 91.19 91 GLY A O 1
ATOM 671 N N . VAL A 1 92 ? -10.754 -1.739 1.757 1.00 90.00 92 VAL A N 1
ATOM 672 C CA . VAL A 1 92 ? -10.739 -0.315 1.384 1.00 90.00 92 VAL A CA 1
ATOM 673 C C . VAL A 1 92 ? -10.594 -0.137 -0.134 1.00 90.00 92 VAL A C 1
ATOM 675 O O . VAL A 1 92 ? -10.068 -1.021 -0.814 1.00 90.00 92 VAL A O 1
ATOM 678 N N . PRO A 1 93 ? -11.043 0.995 -0.709 1.00 91.06 93 PRO A N 1
ATOM 679 C CA . PRO A 1 93 ? -10.847 1.274 -2.130 1.00 91.06 93 PRO A CA 1
ATOM 680 C C . PRO A 1 93 ? -9.361 1.327 -2.511 1.00 91.06 93 PRO A C 1
ATOM 682 O O . PRO A 1 93 ? -8.540 1.854 -1.758 1.00 91.06 93 PRO A O 1
ATOM 685 N N . PHE A 1 94 ? -9.020 0.835 -3.704 1.00 89.75 94 PHE A N 1
ATOM 686 C CA . PHE A 1 94 ? -7.658 0.907 -4.235 1.00 89.75 94 PHE A CA 1
ATOM 687 C C . PHE A 1 94 ? -7.551 1.947 -5.349 1.00 89.75 94 PHE A C 1
ATOM 689 O O . PHE A 1 94 ? -8.198 1.835 -6.392 1.00 89.75 94 PHE A O 1
ATOM 696 N N . PHE A 1 95 ? -6.685 2.936 -5.145 1.00 89.00 95 PHE A N 1
ATOM 697 C CA . PHE A 1 95 ? -6.368 3.967 -6.127 1.00 89.00 95 PHE A CA 1
ATOM 698 C C . PHE A 1 95 ? -5.011 3.671 -6.762 1.00 89.00 95 PHE A C 1
ATOM 700 O O . PHE A 1 95 ? -4.026 3.428 -6.066 1.00 89.00 95 PHE A O 1
ATOM 707 N N . SER A 1 96 ? -4.946 3.696 -8.093 1.00 86.88 96 SER A N 1
ATOM 708 C CA . SER A 1 96 ? -3.712 3.440 -8.833 1.00 86.88 96 SER A CA 1
ATOM 709 C C . SER A 1 96 ? -3.453 4.553 -9.832 1.00 86.88 96 SER A C 1
ATOM 711 O O . SER A 1 96 ? -4.317 4.877 -10.644 1.00 86.88 96 SER A O 1
ATOM 713 N N . ILE A 1 97 ? -2.247 5.109 -9.775 1.00 87.25 97 ILE A N 1
ATOM 714 C CA . ILE A 1 97 ? -1.752 6.107 -10.716 1.00 87.25 97 ILE A CA 1
ATOM 715 C C . ILE A 1 97 ? -0.302 5.788 -11.062 1.00 87.25 97 ILE A C 1
ATOM 717 O O . ILE A 1 97 ? 0.492 5.411 -10.195 1.00 87.25 97 ILE A O 1
ATOM 721 N N . SER A 1 98 ? 0.057 5.916 -12.338 1.00 87.00 98 SER A N 1
ATOM 722 C CA . SER A 1 98 ? 1.449 5.785 -12.753 1.00 87.00 98 SER A CA 1
ATOM 723 C C . SER A 1 98 ? 2.205 7.087 -12.500 1.00 87.00 98 SER A C 1
ATOM 725 O O . SER A 1 98 ? 1.746 8.160 -12.878 1.00 87.00 98 SER A O 1
ATOM 727 N N . GLY A 1 99 ? 3.418 7.007 -11.942 1.00 84.75 99 GLY A N 1
ATOM 728 C CA . GLY A 1 99 ? 4.276 8.182 -11.728 1.00 84.75 99 GLY A CA 1
ATOM 729 C C . GLY A 1 99 ? 4.548 8.984 -13.010 1.00 84.75 99 GLY A C 1
ATOM 730 O O . GLY A 1 99 ? 4.681 10.204 -12.973 1.00 84.75 99 GLY A O 1
ATOM 731 N N . SER A 1 100 ? 4.560 8.305 -14.161 1.00 84.56 100 SER A N 1
ATOM 732 C CA . SER A 1 100 ? 4.704 8.947 -15.473 1.00 84.56 100 SER A CA 1
ATOM 733 C C . SER A 1 100 ? 3.544 9.883 -15.838 1.00 84.56 100 SER A C 1
ATOM 735 O O . SER A 1 100 ? 3.750 10.807 -16.615 1.00 84.56 100 SER A O 1
ATOM 737 N N . GLU A 1 101 ? 2.360 9.720 -15.236 1.00 79.19 101 GLU A N 1
ATOM 738 C CA . GLU A 1 101 ? 1.198 10.596 -15.464 1.00 79.19 101 GLU A CA 1
ATOM 739 C C . GLU A 1 101 ? 1.363 11.993 -14.845 1.00 79.19 101 GLU A C 1
ATOM 741 O O . GLU A 1 101 ? 0.588 12.901 -15.155 1.00 79.19 101 GLU A O 1
ATOM 746 N N . PHE A 1 102 ? 2.364 12.181 -13.981 1.00 76.38 102 PHE A N 1
ATOM 747 C CA . PHE A 1 102 ? 2.692 13.478 -13.387 1.00 76.38 102 PHE A CA 1
ATOM 748 C C . PHE A 1 102 ? 3.769 14.246 -14.159 1.00 76.38 102 PHE 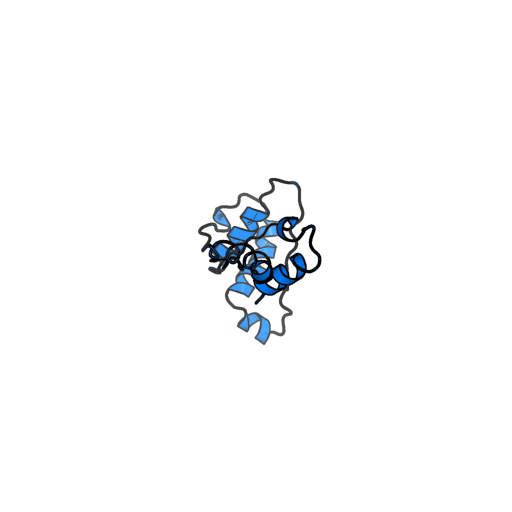A C 1
ATOM 750 O O . PHE A 1 102 ? 3.984 15.429 -13.888 1.00 76.38 102 PHE A O 1
ATOM 757 N N . VAL A 1 103 ? 4.448 13.597 -15.108 1.00 76.62 103 VAL A N 1
ATOM 758 C CA . VAL A 1 103 ? 5.503 14.219 -15.910 1.00 76.62 103 VAL A CA 1
ATOM 759 C C . VAL A 1 103 ? 4.880 14.757 -17.191 1.00 76.62 103 VAL A C 1
ATOM 761 O O . VAL A 1 103 ? 4.586 14.007 -18.116 1.00 76.62 103 VAL A O 1
ATOM 764 N N . GLU A 1 104 ? 4.684 16.072 -17.257 1.00 72.50 104 GLU A N 1
ATOM 765 C CA . GLU A 1 104 ? 4.152 16.739 -18.446 1.00 72.50 104 GLU A CA 1
ATOM 766 C C . GLU A 1 104 ? 4.992 17.954 -18.843 1.00 72.50 104 GLU A C 1
ATOM 768 O O . GLU A 1 104 ? 5.697 18.549 -18.029 1.00 72.50 104 GLU A O 1
ATOM 773 N N . MET A 1 105 ? 4.890 18.335 -20.121 1.00 73.75 105 MET A N 1
ATOM 774 C CA . MET A 1 105 ? 5.597 19.489 -20.691 1.00 73.75 105 MET A CA 1
ATOM 775 C C . MET A 1 105 ? 5.121 20.834 -20.114 1.00 73.75 105 MET A C 1
ATOM 777 O O . MET A 1 105 ? 5.830 21.832 -20.225 1.00 73.75 105 MET A O 1
ATOM 781 N N . PHE A 1 106 ? 3.930 20.880 -19.506 1.00 72.44 106 PHE A N 1
ATOM 782 C CA . PHE A 1 106 ? 3.321 22.106 -18.995 1.00 72.44 106 PHE A CA 1
ATOM 783 C C . PHE A 1 106 ? 3.518 22.257 -17.483 1.00 72.44 106 PHE A C 1
ATOM 785 O O . PHE A 1 106 ? 3.129 21.402 -16.684 1.00 72.44 106 PHE A O 1
ATOM 792 N N . VAL A 1 107 ? 4.097 23.393 -17.087 1.00 76.06 107 VAL A N 1
ATOM 793 C CA . VAL A 1 107 ? 4.389 23.723 -15.687 1.00 76.06 107 VAL A CA 1
ATOM 794 C C . VAL A 1 107 ? 3.091 23.809 -14.878 1.00 76.06 107 VAL A C 1
ATOM 796 O O . VAL A 1 107 ? 2.125 24.441 -15.293 1.00 76.06 107 VAL A O 1
ATOM 799 N N . GLY A 1 108 ? 3.074 23.185 -13.699 1.00 75.00 108 GLY A N 1
ATOM 800 C CA . GLY A 1 108 ? 1.968 23.285 -12.740 1.00 75.00 108 GLY A CA 1
ATOM 801 C C . GLY A 1 108 ? 0.833 22.274 -12.930 1.00 75.00 108 GLY A C 1
ATOM 802 O O . GLY A 1 108 ? 0.102 22.025 -11.972 1.00 75.00 108 GLY A O 1
ATOM 803 N N . VAL A 1 109 ? 0.724 21.619 -14.093 1.00 79.19 109 VAL A N 1
ATOM 804 C CA . VAL A 1 109 ? -0.311 20.595 -14.339 1.00 79.19 109 VAL A CA 1
ATOM 805 C C . VAL A 1 109 ? -0.083 19.356 -13.468 1.00 79.19 109 VAL A C 1
ATOM 807 O O . VAL A 1 109 ? -1.010 18.898 -12.800 1.00 79.19 109 VAL A O 1
ATOM 810 N N . GLY A 1 110 ? 1.161 18.872 -13.380 1.00 78.50 110 GLY A N 1
ATOM 811 C CA . GLY A 1 110 ? 1.511 17.740 -12.512 1.00 78.50 110 GLY A CA 1
ATOM 812 C C . GLY A 1 110 ? 1.214 18.014 -11.032 1.00 78.50 110 GLY A C 1
ATOM 813 O O . GLY A 1 110 ? 0.625 17.178 -10.354 1.00 78.50 110 GLY A O 1
ATOM 814 N N . ALA A 1 111 ? 1.526 19.222 -10.546 1.00 82.75 111 ALA A N 1
ATOM 815 C CA . ALA A 1 111 ? 1.255 19.619 -9.163 1.00 82.75 111 ALA A CA 1
ATOM 816 C C . ALA A 1 111 ? -0.248 19.710 -8.851 1.00 82.75 111 ALA A C 1
ATOM 818 O O . ALA A 1 111 ? -0.654 19.376 -7.741 1.00 82.75 111 ALA A O 1
ATOM 819 N N . SER A 1 112 ? -1.075 20.141 -9.812 1.00 82.25 112 SER A N 1
ATOM 820 C CA . SER A 1 112 ? -2.534 20.141 -9.644 1.00 82.25 112 SER A CA 1
ATOM 821 C C . SER A 1 112 ? -3.079 18.724 -9.500 1.00 82.25 112 SER A C 1
ATOM 823 O O . SER A 1 112 ? -3.849 18.476 -8.585 1.00 82.25 112 SER A O 1
ATOM 825 N N . ARG A 1 113 ? -2.623 17.777 -10.333 1.00 79.06 113 ARG A N 1
ATOM 826 C CA . ARG A 1 113 ? -3.074 16.377 -10.260 1.00 79.06 113 ARG A CA 1
ATOM 827 C C . ARG A 1 113 ? -2.712 15.694 -8.949 1.00 79.06 113 ARG A C 1
ATOM 829 O O . ARG A 1 113 ? -3.473 14.858 -8.487 1.00 79.06 113 ARG A O 1
ATOM 836 N N . VAL A 1 114 ? -1.555 16.024 -8.365 1.00 83.62 114 VAL A N 1
ATOM 837 C CA . VAL A 1 114 ? -1.191 15.497 -7.041 1.00 83.62 114 VAL A CA 1
ATOM 838 C C . VAL A 1 114 ? -2.201 15.974 -6.002 1.00 83.62 114 VAL A C 1
ATOM 840 O O . VAL A 1 114 ? -2.648 15.162 -5.211 1.00 83.62 114 VAL A O 1
ATOM 843 N N . ARG A 1 115 ? -2.606 17.249 -6.017 1.00 84.94 115 ARG A N 1
ATOM 844 C CA . ARG A 1 115 ? -3.631 17.739 -5.079 1.00 84.94 115 ARG A CA 1
ATOM 845 C C . ARG A 1 115 ? -4.976 17.060 -5.314 1.00 84.94 115 ARG A C 1
ATOM 847 O O . ARG A 1 115 ? -5.492 16.460 -4.387 1.00 84.94 115 ARG A O 1
ATOM 854 N N . ASP A 1 116 ? -5.436 17.030 -6.566 1.00 82.56 116 ASP A N 1
ATOM 855 C CA . ASP A 1 116 ? -6.703 16.3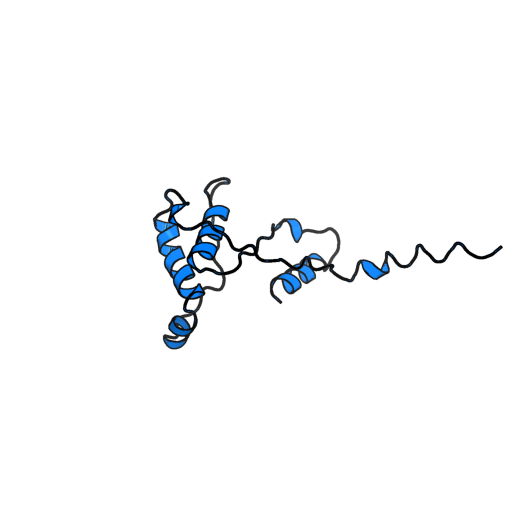91 -6.950 1.00 82.56 116 ASP A CA 1
ATOM 856 C C . ASP A 1 116 ? -6.757 14.885 -6.592 1.00 82.56 116 ASP A C 1
ATOM 858 O O . ASP A 1 116 ? -7.839 14.316 -6.521 1.00 82.56 116 ASP A O 1
ATOM 862 N N . LEU A 1 117 ? -5.609 14.211 -6.423 1.00 81.50 117 LEU A N 1
ATOM 863 C CA . LEU A 1 117 ? -5.532 12.803 -6.008 1.00 81.50 117 LEU A CA 1
ATOM 864 C C . LEU A 1 117 ? -5.714 12.610 -4.493 1.00 81.50 117 LEU A C 1
ATOM 866 O O . LEU A 1 117 ? -6.125 11.532 -4.069 1.00 81.50 117 LEU A O 1
ATOM 870 N N . PHE A 1 118 ? -5.334 13.604 -3.689 1.00 83.56 118 PHE A N 1
ATOM 871 C CA . PHE A 1 118 ? -5.348 13.530 -2.224 1.00 83.56 118 PHE A CA 1
ATOM 872 C C . PHE A 1 118 ? -6.505 14.313 -1.577 1.00 83.56 118 PHE A C 1
ATOM 874 O O . PHE A 1 118 ? -6.705 14.149 -0.372 1.00 83.56 118 PHE A O 1
ATOM 881 N N . ASP A 1 119 ? -7.225 15.135 -2.347 1.00 80.62 119 ASP A N 1
ATOM 882 C CA . ASP A 1 119 ? -8.476 15.811 -1.957 1.00 80.62 119 ASP A CA 1
ATOM 883 C C . ASP A 1 119 ? -9.701 14.889 -2.123 1.00 80.62 119 ASP A C 1
ATOM 885 O O . ASP A 1 119 ? -10.582 14.919 -1.231 1.00 80.62 119 ASP A O 1
#

Mean predicted aligned error: 10.8 Å

Nearest PDB structures (foldseek):
  1iy2-assembly1_A  TM=9.650E-01  e=1.260E-07  Thermus thermophilus
  8xqx-assembly1_F  TM=9.139E-01  e=1.874E-06  Chlamydomonas reinhardtii
  8xkv-assembly1_F  TM=9.415E-01  e=1.725E-05  Arabidopsis thaliana
  8xks-assembly1_G  TM=7.325E-01  e=1.945E-05  Chlamydomonas reinhardtii
  7t3i-assembly1_F  TM=7.744E-01  e=1.496E-04  Thermochaetoides thermophila

pLDDT: mean 80.66, std 15.67, range [45.78, 95.94]

Solvent-accessible surface area (backbone atoms only — not comparable to full-atom values): 7787 Å² total; per-residue (Å²): 143,87,89,86,83,81,78,78,75,64,64,73,72,51,71,78,57,75,77,69,73,78,76,75,46,47,74,49,89,43,34,67,86,78,48,86,72,63,62,69,61,51,58,62,44,47,56,55,26,50,44,68,63,44,50,66,63,42,54,75,71,67,52,83,77,82,90,75,84,86,88,84,77,69,89,88,73,46,62,72,56,52,56,40,9,44,26,25,68,33,71,40,68,44,81,86,80,62,78,68,78,47,67,64,97,55,88,65,54,34,63,49,52,55,47,70,71,76,110